Protein AF-A0AAP8N610-F1 (afdb_monomer_lite)

Foldseek 3Di:
DWDAAPVRDTDDDPDDLVGDDQELEDEFEDHPCVVVLLVPPVNLVSLLVNVVPHVYYYYAACSVVSCVSSVVCVVHDDDHHPVD

pLDDT: mean 98.19, std 1.68, range [84.44, 98.94]

Secondary structure (DSSP, 8-state):
--EE-TTS-EE-----TTTPPPPSEEEE--STTHHHHTT-HHHHHHHHHHHTT-SEEEE-TTHHHHHHHTTTTTT------TT-

Radius of gyration: 12.89 Å; chains: 1; bounding box: 32×20×35 Å

Structure (mmCIF, N/CA/C/O backbone):
data_AF-A0AAP8N610-F1
#
_entry.id   AF-A0AAP8N610-F1
#
loop_
_atom_site.group_PDB
_atom_site.id
_atom_site.type_symbol
_atom_site.label_atom_id
_atom_site.label_alt_id
_atom_site.label_comp_id
_atom_site.label_asym_id
_atom_site.label_entity_id
_atom_site.label_seq_id
_atom_site.pdbx_PDB_ins_code
_atom_site.Cartn_x
_atom_site.Cartn_y
_atom_site.Cartn_z
_atom_site.occupancy
_atom_site.B_iso_or_equiv
_atom_site.auth_seq_id
_atom_site.auth_comp_id
_atom_site.auth_asym_id
_atom_site.auth_atom_id
_atom_site.pdbx_PDB_model_num
ATOM 1 N N . VAL A 1 1 ? -3.978 -3.010 -16.974 1.00 84.44 1 VAL A N 1
ATOM 2 C CA . VAL A 1 1 ? -2.672 -3.097 -17.680 1.00 84.44 1 VAL A CA 1
ATOM 3 C C . VAL A 1 1 ? -1.720 -3.997 -16.898 1.00 84.44 1 VAL A C 1
ATOM 5 O O . VAL A 1 1 ? -1.886 -4.066 -15.684 1.00 84.44 1 VAL A O 1
ATOM 8 N N . PRO A 1 2 ? -0.794 -4.731 -17.546 1.00 95.81 2 PRO A N 1
ATOM 9 C CA . PRO A 1 2 ? 0.258 -5.471 -16.841 1.00 95.81 2 PRO A CA 1
ATOM 10 C C . PRO A 1 2 ? 1.127 -4.533 -15.991 1.00 95.81 2 PRO A C 1
ATOM 12 O O . PRO A 1 2 ? 1.283 -3.365 -16.342 1.00 95.81 2 PRO A O 1
ATOM 15 N N . VAL A 1 3 ? 1.689 -5.043 -14.895 1.00 97.44 3 VAL A N 1
ATOM 16 C CA . VAL A 1 3 ? 2.550 -4.289 -13.971 1.00 97.44 3 VAL A CA 1
ATOM 17 C C . VAL A 1 3 ? 3.925 -4.940 -13.933 1.00 97.44 3 VAL A C 1
ATOM 19 O O . VAL A 1 3 ? 4.042 -6.132 -13.659 1.00 97.44 3 VAL A O 1
ATOM 22 N N . THR A 1 4 ? 4.970 -4.163 -14.198 1.00 97.81 4 THR A N 1
ATOM 23 C CA . THR A 1 4 ? 6.353 -4.655 -14.227 1.00 97.81 4 THR A CA 1
ATOM 24 C C . THR A 1 4 ? 7.030 -4.412 -12.879 1.00 97.81 4 THR A C 1
ATOM 26 O O . THR A 1 4 ? 7.081 -3.282 -12.400 1.00 97.81 4 THR A O 1
ATOM 29 N N . ALA A 1 5 ? 7.555 -5.470 -12.262 1.00 98.06 5 ALA A N 1
ATOM 30 C CA . ALA A 1 5 ? 8.348 -5.392 -11.039 1.00 98.06 5 ALA A CA 1
ATOM 31 C C . ALA A 1 5 ? 9.751 -4.817 -11.310 1.00 98.06 5 ALA A C 1
ATOM 33 O O . ALA A 1 5 ? 10.219 -4.791 -12.447 1.00 98.06 5 ALA A O 1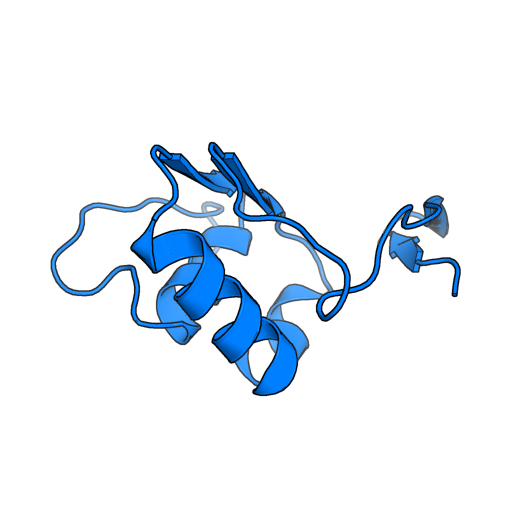
ATOM 34 N N . SER A 1 6 ? 10.475 -4.424 -10.256 1.00 96.25 6 SER A N 1
ATOM 35 C CA . SER A 1 6 ? 11.829 -3.849 -10.372 1.00 96.25 6 SER A CA 1
ATOM 36 C C . SER A 1 6 ? 12.855 -4.775 -11.035 1.00 96.25 6 SER A C 1
ATOM 38 O O . SER A 1 6 ? 13.866 -4.303 -11.542 1.00 96.25 6 SER A O 1
ATOM 40 N N . THR A 1 7 ? 12.604 -6.084 -11.045 1.00 97.38 7 THR A N 1
ATOM 41 C CA . THR A 1 7 ? 13.445 -7.094 -11.702 1.00 97.38 7 THR A CA 1
ATOM 42 C C . THR A 1 7 ? 13.092 -7.320 -13.176 1.00 97.38 7 THR A C 1
ATOM 44 O O . THR A 1 7 ? 13.699 -8.170 -13.820 1.00 97.38 7 THR A O 1
ATOM 47 N N . GLY A 1 8 ? 12.092 -6.614 -13.713 1.00 97.38 8 GLY A N 1
ATOM 48 C CA . GLY A 1 8 ? 11.570 -6.821 -15.067 1.00 97.38 8 GLY A CA 1
ATOM 49 C C . GLY A 1 8 ? 10.503 -7.917 -15.178 1.00 97.38 8 GLY A C 1
ATOM 50 O O . GLY A 1 8 ? 9.914 -8.078 -16.244 1.00 97.38 8 GLY A O 1
ATOM 51 N N . LEU A 1 9 ? 10.206 -8.649 -14.095 1.00 98.38 9 LEU A N 1
ATOM 52 C CA . LEU A 1 9 ? 9.111 -9.623 -14.075 1.00 98.38 9 LEU A CA 1
ATOM 53 C C . LEU A 1 9 ? 7.762 -8.917 -14.263 1.00 98.38 9 LEU A C 1
ATOM 55 O O . LEU A 1 9 ? 7.445 -7.975 -13.540 1.00 98.38 9 LEU A O 1
ATOM 59 N N . VAL A 1 10 ? 6.945 -9.405 -15.196 1.00 98.44 10 VAL A N 1
ATOM 60 C CA . VAL A 1 10 ? 5.623 -8.839 -15.483 1.00 98.44 10 VAL A CA 1
ATOM 61 C C . VAL A 1 10 ? 4.545 -9.616 -14.735 1.00 98.44 10 VAL A C 1
ATOM 63 O O . VAL A 1 10 ? 4.400 -10.826 -14.899 1.00 98.44 10 VAL A O 1
ATOM 66 N N . LEU A 1 11 ? 3.765 -8.900 -13.933 1.00 98.25 11 LEU A N 1
ATOM 67 C CA . LEU A 1 11 ? 2.613 -9.404 -13.198 1.00 98.25 11 LEU A CA 1
ATOM 68 C C . LEU A 1 11 ? 1.319 -8.924 -13.860 1.00 98.25 11 LEU A C 1
ATOM 70 O O . LEU A 1 11 ? 1.249 -7.839 -14.443 1.00 98.25 11 LEU A O 1
ATOM 74 N N . LYS A 1 12 ? 0.265 -9.734 -13.753 1.00 98.25 12 LYS A N 1
ATOM 75 C CA . LYS A 1 12 ? -1.067 -9.400 -14.259 1.00 98.25 12 LYS A CA 1
ATOM 76 C C . LYS A 1 12 ? -2.006 -9.124 -13.080 1.00 98.25 12 LYS A C 1
ATOM 78 O O . LYS A 1 12 ? -2.365 -10.074 -12.387 1.00 98.25 12 LYS A O 1
ATOM 83 N N . PRO A 1 13 ? -2.435 -7.867 -12.863 1.00 98.06 13 PRO A N 1
ATOM 84 C CA . PRO A 1 13 ? -3.518 -7.574 -11.932 1.00 98.06 13 PRO A CA 1
ATOM 85 C C . PRO A 1 13 ? -4.802 -8.285 -12.361 1.00 98.06 13 PRO A C 1
ATOM 87 O O . PRO A 1 13 ? -5.102 -8.380 -13.554 1.00 98.06 13 PRO A O 1
ATOM 90 N N . THR A 1 14 ? -5.559 -8.779 -11.389 1.00 98.31 14 THR A N 1
ATOM 91 C CA . THR A 1 14 ? -6.830 -9.479 -11.623 1.00 98.31 14 THR A CA 1
ATOM 92 C C . THR A 1 14 ? -8.045 -8.575 -11.459 1.00 98.31 14 THR A C 1
ATOM 94 O O . THR A 1 14 ? -9.111 -8.922 -11.954 1.00 98.31 14 THR A O 1
ATOM 97 N N . ILE A 1 15 ? -7.896 -7.445 -10.765 1.00 98.06 15 ILE A N 1
ATOM 98 C CA . ILE A 1 15 ? -8.993 -6.558 -10.376 1.00 98.06 15 ILE A CA 1
ATOM 99 C C . ILE A 1 15 ? -8.514 -5.105 -10.303 1.00 98.06 15 ILE A C 1
ATOM 101 O O . ILE A 1 15 ? -7.318 -4.855 -10.123 1.00 98.06 15 ILE A O 1
ATOM 105 N N . THR A 1 16 ? -9.436 -4.163 -10.483 1.00 98.31 16 THR A N 1
ATOM 106 C CA . THR A 1 16 ? -9.201 -2.724 -10.295 1.00 98.31 16 THR A CA 1
ATOM 107 C C . THR A 1 16 ? -9.492 -2.325 -8.845 1.00 98.31 16 THR A C 1
ATOM 109 O O . THR A 1 16 ? -9.972 -3.144 -8.063 1.00 98.31 16 THR A O 1
ATOM 112 N N . PHE A 1 17 ? -9.214 -1.076 -8.467 1.00 98.12 17 PHE A N 1
ATOM 113 C CA . PHE A 1 17 ? -9.632 -0.561 -7.161 1.00 98.12 17 PHE A CA 1
ATOM 114 C C . PHE A 1 17 ? -11.156 -0.451 -7.038 1.00 98.12 17 PHE A C 1
ATOM 116 O O . PHE A 1 17 ? -11.690 -0.827 -5.998 1.00 98.12 17 PHE A O 1
ATOM 123 N N . ASP A 1 18 ? -11.836 -0.004 -8.097 1.00 98.06 18 ASP A N 1
ATOM 124 C CA . ASP A 1 18 ? -13.288 0.218 -8.103 1.00 98.06 18 ASP A CA 1
ATOM 125 C C . ASP A 1 18 ? -14.077 -1.094 -7.998 1.00 98.06 18 ASP A C 1
ATOM 127 O O . ASP A 1 18 ? -15.127 -1.143 -7.360 1.00 98.06 18 ASP A O 1
ATOM 1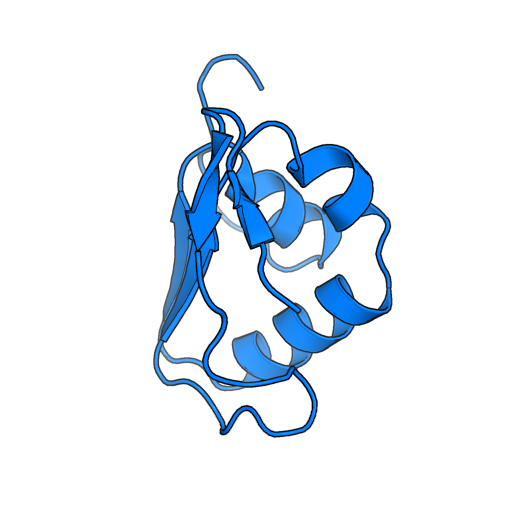31 N N . ASP A 1 19 ? -13.543 -2.173 -8.576 1.00 98.31 19 ASP A N 1
ATOM 132 C CA . ASP A 1 19 ? -14.185 -3.491 -8.571 1.00 98.31 19 ASP A CA 1
ATOM 133 C C . ASP A 1 19 ? -13.775 -4.357 -7.369 1.00 98.31 19 ASP A C 1
ATOM 135 O O . ASP A 1 19 ? -14.330 -5.439 -7.163 1.00 98.31 19 ASP A O 1
ATOM 139 N N . CYS A 1 20 ? -12.773 -3.939 -6.587 1.00 98.50 20 CYS A N 1
ATOM 140 C CA . CYS A 1 20 ? -12.241 -4.756 -5.502 1.00 98.50 20 CYS A CA 1
ATOM 141 C C . CYS A 1 20 ? -13.263 -4.880 -4.360 1.00 98.50 20 CYS A C 1
ATOM 143 O O . CYS A 1 20 ? -13.654 -3.863 -3.781 1.00 98.50 20 CYS A O 1
ATOM 145 N N . PRO A 1 21 ? -13.675 -6.104 -3.978 1.00 98.31 21 PRO A N 1
ATOM 146 C CA . PRO A 1 21 ? -14.598 -6.280 -2.867 1.00 98.31 21 PRO A CA 1
ATOM 147 C C . PRO A 1 21 ? -13.933 -5.887 -1.536 1.00 98.31 21 PRO A C 1
ATOM 149 O O . PRO A 1 21 ? -12.707 -5.745 -1.468 1.00 98.31 21 PRO A O 1
ATOM 152 N N . PRO A 1 22 ? -14.712 -5.748 -0.449 1.00 98.50 22 PRO A N 1
ATOM 153 C CA . PRO A 1 22 ? -14.149 -5.614 0.888 1.00 98.50 22 PRO A CA 1
ATOM 154 C C . PRO A 1 22 ? -13.183 -6.762 1.195 1.00 98.50 22 PRO A C 1
ATOM 156 O O . PRO A 1 22 ? -13.507 -7.933 0.989 1.00 98.50 22 PRO A O 1
ATOM 159 N N . LEU A 1 23 ? -11.994 -6.420 1.681 1.00 98.75 23 LEU A N 1
ATOM 160 C CA . LEU A 1 23 ? -10.942 -7.388 1.971 1.00 98.75 23 LEU A CA 1
ATOM 161 C C . LEU A 1 23 ? -10.934 -7.774 3.449 1.00 98.75 23 LEU A C 1
ATOM 163 O O . LEU A 1 23 ? -10.957 -6.910 4.320 1.00 98.75 23 LEU A O 1
ATOM 167 N N . ASP A 1 24 ? -10.767 -9.064 3.741 1.00 98.88 24 ASP A N 1
ATOM 168 C CA . ASP A 1 24 ? -10.397 -9.516 5.090 1.00 98.88 24 ASP A CA 1
ATOM 169 C C . ASP A 1 24 ? -8.931 -9.183 5.416 1.00 98.88 24 ASP A C 1
ATOM 171 O O . ASP A 1 24 ? -8.581 -8.903 6.566 1.00 98.88 24 ASP A O 1
ATOM 175 N N . VAL A 1 25 ? -8.062 -9.217 4.398 1.00 98.88 25 VAL A N 1
ATOM 176 C CA . VAL A 1 25 ? -6.621 -8.963 4.501 1.00 98.88 25 VAL A CA 1
ATOM 177 C C . VAL A 1 25 ? -6.161 -8.090 3.341 1.00 98.88 25 VAL A C 1
ATOM 179 O O . VAL A 1 25 ? -6.377 -8.434 2.181 1.00 98.88 25 VAL A O 1
ATOM 182 N N . ILE A 1 26 ? -5.446 -7.011 3.654 1.00 98.88 26 ILE A N 1
ATOM 183 C CA . ILE A 1 26 ? -4.708 -6.207 2.674 1.00 98.88 26 ILE A CA 1
ATOM 184 C C . ILE A 1 26 ? -3.204 -6.268 2.972 1.00 98.88 26 ILE A C 1
ATOM 186 O O . ILE A 1 26 ? -2.783 -6.200 4.132 1.00 98.88 26 ILE A O 1
ATOM 190 N N . CYS A 1 27 ? -2.387 -6.415 1.926 1.00 98.88 27 CYS A N 1
ATOM 191 C CA . CYS A 1 27 ? -0.929 -6.467 2.023 1.00 98.88 27 CYS A CA 1
ATOM 192 C C . CYS A 1 27 ? -0.287 -5.495 1.035 1.00 98.88 27 CYS A C 1
ATOM 194 O O . CYS A 1 27 ? -0.493 -5.614 -0.173 1.00 98.88 27 CYS A O 1
ATOM 196 N N . ILE A 1 28 ? 0.500 -4.550 1.554 1.00 98.81 28 ILE A N 1
ATOM 197 C CA . ILE A 1 28 ? 1.224 -3.568 0.742 1.00 98.81 28 ILE A CA 1
ATOM 198 C C . ILE A 1 28 ? 2.700 -3.982 0.624 1.00 98.81 28 ILE A C 1
ATOM 200 O O . ILE A 1 28 ? 3.419 -3.965 1.633 1.00 98.81 28 ILE A O 1
ATOM 204 N N . PRO A 1 29 ? 3.178 -4.377 -0.570 1.00 98.75 29 PRO A N 1
ATOM 205 C CA . PRO A 1 29 ? 4.584 -4.700 -0.777 1.00 98.75 29 PRO A CA 1
ATOM 206 C C . PRO A 1 29 ? 5.451 -3.434 -0.832 1.00 98.75 29 PRO A C 1
ATOM 208 O O . PRO A 1 29 ? 4.967 -2.328 -1.064 1.00 98.75 29 PRO A O 1
ATOM 211 N N . GLY A 1 30 ? 6.756 -3.614 -0.630 1.00 98.38 30 GLY A N 1
ATOM 212 C CA . GLY A 1 30 ? 7.759 -2.576 -0.856 1.00 98.38 30 GLY A CA 1
ATOM 213 C C . GLY A 1 30 ? 8.338 -2.596 -2.274 1.00 98.38 30 GLY A C 1
ATOM 214 O O . GLY A 1 30 ? 7.863 -3.310 -3.154 1.00 98.38 30 GLY A O 1
ATOM 215 N N . GLY A 1 31 ? 9.421 -1.845 -2.472 1.00 97.81 31 GLY A N 1
ATOM 216 C CA . GLY A 1 31 ? 10.190 -1.804 -3.721 1.00 97.81 31 GLY A CA 1
ATOM 217 C C . GLY A 1 31 ? 10.376 -0.392 -4.279 1.00 97.81 31 GLY A C 1
ATOM 218 O O . GLY A 1 31 ? 9.969 0.593 -3.666 1.00 97.81 31 GLY A O 1
ATOM 219 N N . GLY A 1 32 ? 10.989 -0.297 -5.465 1.00 94.75 32 GLY A N 1
ATOM 220 C CA . GLY A 1 32 ? 11.337 0.985 -6.099 1.00 94.75 32 GLY A CA 1
ATOM 221 C C . GLY A 1 32 ? 10.141 1.871 -6.470 1.00 94.75 32 GLY A C 1
ATOM 222 O O . GLY A 1 32 ? 10.316 3.066 -6.671 1.00 94.75 32 GLY A O 1
ATOM 223 N N . GLY A 1 33 ? 8.928 1.310 -6.518 1.00 96.88 33 GLY A N 1
ATOM 224 C CA . GLY A 1 33 ? 7.694 2.050 -6.796 1.00 96.88 33 GLY A CA 1
ATOM 225 C C . GLY A 1 33 ? 7.047 2.716 -5.576 1.00 96.88 33 GLY A C 1
ATOM 226 O O . GLY A 1 33 ? 6.043 3.396 -5.741 1.00 96.88 33 GLY A O 1
ATOM 227 N N . VAL A 1 34 ? 7.583 2.537 -4.360 1.00 98.25 34 VAL A N 1
ATOM 228 C CA . VAL A 1 34 ? 6.947 3.063 -3.136 1.00 98.25 34 VAL A CA 1
ATOM 229 C C . VAL A 1 34 ? 6.888 4.590 -3.108 1.00 98.25 34 VAL A C 1
ATOM 231 O O . VAL A 1 34 ? 5.875 5.123 -2.676 1.00 98.25 34 VAL A O 1
ATOM 234 N N . GLY A 1 35 ? 7.924 5.287 -3.592 1.00 98.19 35 GLY A N 1
ATOM 235 C CA . GLY A 1 35 ? 7.976 6.756 -3.576 1.00 98.19 35 GLY A CA 1
ATOM 236 C C . GLY A 1 35 ? 6.752 7.399 -4.242 1.00 98.19 35 GLY A C 1
ATOM 237 O O . GLY A 1 35 ? 5.992 8.070 -3.553 1.00 98.19 35 GLY A O 1
ATOM 238 N N . PRO A 1 36 ? 6.488 7.122 -5.533 1.00 98.25 36 PRO A N 1
ATOM 239 C CA . PRO A 1 36 ? 5.285 7.615 -6.205 1.00 98.25 36 PRO A CA 1
ATOM 240 C C . PRO A 1 36 ? 3.969 7.192 -5.531 1.00 98.25 36 PRO A C 1
ATOM 242 O O . PRO A 1 36 ? 3.037 7.984 -5.460 1.00 98.25 36 PRO A O 1
ATOM 245 N N . LEU A 1 37 ? 3.883 5.973 -4.981 1.00 98.44 37 LEU A N 1
ATOM 246 C CA . LEU A 1 37 ? 2.664 5.503 -4.302 1.00 98.44 37 LEU A CA 1
ATOM 247 C C . LEU A 1 37 ? 2.374 6.229 -2.981 1.00 98.44 37 LEU A C 1
ATOM 249 O O . LEU A 1 37 ? 1.230 6.237 -2.534 1.00 98.44 37 LEU A O 1
ATOM 253 N N . MET A 1 38 ? 3.382 6.828 -2.342 1.00 98.69 38 MET A N 1
ATOM 254 C CA . MET A 1 38 ? 3.182 7.659 -1.149 1.00 98.69 38 MET A CA 1
ATOM 255 C C . MET A 1 38 ? 2.523 9.009 -1.465 1.00 98.69 38 MET A C 1
ATOM 257 O O . MET A 1 38 ? 2.076 9.679 -0.537 1.00 98.69 38 MET A O 1
ATOM 261 N N . GLU A 1 39 ? 2.453 9.397 -2.740 1.00 98.50 39 GLU A N 1
ATOM 262 C CA . GLU A 1 39 ? 1.853 10.652 -3.217 1.00 98.50 39 GLU A CA 1
ATOM 263 C C . GLU A 1 39 ? 0.614 10.415 -4.102 1.00 98.50 39 GLU A C 1
ATOM 265 O O . GLU A 1 39 ? -0.105 11.354 -4.432 1.00 98.50 39 GLU A O 1
ATOM 270 N N . ASP A 1 40 ? 0.326 9.162 -4.463 1.00 98.75 40 ASP A N 1
ATOM 271 C CA . ASP A 1 40 ? -0.838 8.785 -5.264 1.00 98.75 40 ASP A CA 1
ATOM 272 C C . ASP A 1 40 ? -2.120 8.774 -4.416 1.00 98.75 40 ASP A C 1
ATOM 274 O O . ASP A 1 40 ? -2.433 7.808 -3.712 1.00 98.75 40 ASP A O 1
ATOM 278 N N . GLU A 1 41 ? -2.893 9.856 -4.513 1.00 98.56 41 GLU A N 1
ATOM 279 C CA . GLU A 1 41 ? -4.148 10.031 -3.779 1.00 98.56 41 GLU A CA 1
ATOM 280 C C . GLU A 1 41 ? -5.152 8.891 -4.003 1.00 98.56 41 GLU A C 1
ATOM 282 O O . GLU A 1 41 ? -5.824 8.486 -3.049 1.00 98.56 41 GLU A O 1
ATOM 287 N N . GLN A 1 42 ? -5.236 8.337 -5.219 1.00 98.50 42 GLN A N 1
ATOM 288 C CA . GLN A 1 42 ? -6.171 7.255 -5.532 1.00 98.50 42 GLN A CA 1
ATOM 289 C C . GLN A 1 42 ? -5.768 5.975 -4.795 1.00 98.50 42 GLN A C 1
ATOM 291 O O . GLN A 1 42 ? -6.603 5.339 -4.143 1.00 98.50 42 GLN A O 1
ATOM 296 N N . THR A 1 43 ? -4.479 5.628 -4.836 1.00 98.56 43 THR A N 1
ATOM 297 C CA . THR A 1 43 ? -3.952 4.467 -4.108 1.00 98.56 43 THR A CA 1
ATOM 298 C C . THR A 1 43 ? -4.121 4.635 -2.596 1.00 98.56 43 THR A C 1
ATOM 300 O O . THR A 1 43 ? -4.606 3.724 -1.917 1.00 98.56 43 THR A O 1
ATOM 303 N N . LEU A 1 44 ? -3.772 5.801 -2.042 1.00 98.88 44 LEU A N 1
ATOM 304 C CA . LEU A 1 44 ? -3.893 6.049 -0.602 1.00 98.88 44 LEU A CA 1
ATOM 305 C C . LEU A 1 44 ? -5.352 6.023 -0.129 1.00 98.88 44 LEU A C 1
ATOM 307 O O . LEU A 1 44 ? -5.632 5.520 0.965 1.00 98.88 44 LEU A O 1
ATOM 311 N N . ALA A 1 45 ? -6.284 6.543 -0.933 1.00 98.81 45 ALA A N 1
ATOM 312 C CA . ALA A 1 45 ? -7.713 6.482 -0.645 1.00 98.81 45 ALA A CA 1
ATOM 313 C C . ALA A 1 45 ? -8.223 5.035 -0.645 1.00 98.81 45 ALA A C 1
ATOM 315 O O . ALA A 1 45 ? -8.884 4.630 0.312 1.00 98.81 45 ALA A O 1
ATOM 316 N N . PHE A 1 46 ? -7.856 4.232 -1.650 1.00 98.88 46 PHE A N 1
ATOM 317 C CA . PHE A 1 46 ? -8.212 2.811 -1.705 1.00 98.88 46 PHE A CA 1
ATOM 318 C C . PHE A 1 46 ? -7.721 2.046 -0.467 1.00 98.88 46 PHE A C 1
ATOM 320 O O . PHE A 1 46 ? -8.493 1.329 0.174 1.00 98.88 46 PHE A O 1
ATOM 327 N N . ILE A 1 47 ? -6.456 2.251 -0.082 1.00 98.88 47 ILE A N 1
ATOM 328 C CA . ILE A 1 47 ? -5.858 1.602 1.092 1.00 98.88 47 ILE A CA 1
ATOM 329 C C . ILE A 1 47 ? -6.608 1.989 2.372 1.00 98.88 47 ILE A C 1
ATOM 331 O O . ILE A 1 47 ? -6.919 1.111 3.175 1.00 98.88 47 ILE A O 1
ATOM 335 N N . LYS A 1 48 ? -6.933 3.277 2.564 1.00 98.62 48 LYS A N 1
ATOM 336 C CA . LYS A 1 48 ? -7.722 3.740 3.721 1.00 98.62 48 LYS A CA 1
ATOM 337 C C . LYS A 1 48 ? -9.106 3.096 3.764 1.00 98.62 48 LYS A C 1
ATOM 339 O O . LYS A 1 48 ? -9.524 2.661 4.834 1.00 98.62 48 LYS A O 1
ATOM 344 N N . THR A 1 49 ? -9.791 3.021 2.623 1.00 98.56 49 THR A N 1
ATOM 345 C CA . THR A 1 49 ? -11.127 2.417 2.516 1.00 98.56 49 THR A CA 1
ATOM 346 C C . THR A 1 49 ? -11.099 0.944 2.906 1.00 98.56 49 THR A C 1
ATOM 348 O O . THR A 1 49 ? -11.862 0.529 3.773 1.00 98.56 49 THR A O 1
ATOM 351 N N . GLN A 1 50 ? -10.175 0.162 2.343 1.00 98.81 50 GLN A N 1
ATOM 352 C CA . GLN A 1 50 ? -10.053 -1.262 2.668 1.00 98.81 50 GLN A CA 1
ATOM 353 C C . GLN A 1 50 ? -9.620 -1.486 4.124 1.00 98.81 50 GLN A C 1
ATOM 355 O O . GLN A 1 50 ? -10.156 -2.348 4.821 1.00 98.81 50 GLN A O 1
ATOM 360 N N . ALA A 1 51 ? -8.692 -0.669 4.629 1.00 98.62 51 ALA A N 1
ATOM 361 C CA . ALA A 1 51 ? -8.210 -0.753 6.006 1.00 98.62 51 ALA A CA 1
ATOM 362 C C . ALA A 1 51 ? -9.282 -0.440 7.064 1.00 98.62 51 ALA A C 1
ATOM 364 O O . ALA A 1 51 ? -9.105 -0.821 8.220 1.00 98.62 51 ALA A O 1
ATOM 365 N N . ALA A 1 52 ? -10.376 0.238 6.699 1.00 98.31 52 ALA A N 1
ATOM 366 C CA . ALA A 1 52 ? -11.456 0.560 7.630 1.00 98.31 52 ALA A CA 1
ATOM 367 C C . ALA A 1 52 ? -12.221 -0.686 8.107 1.00 98.31 52 ALA A C 1
ATOM 369 O O . ALA A 1 52 ? -12.736 -0.693 9.225 1.00 98.31 52 ALA A O 1
ATOM 370 N N . THR A 1 53 ? -12.289 -1.732 7.277 1.00 97.81 53 THR A N 1
ATOM 371 C CA . THR A 1 53 ? -13.039 -2.965 7.573 1.00 97.81 53 THR A CA 1
ATOM 372 C C . THR A 1 53 ? -12.181 -4.225 7.565 1.00 97.81 53 THR A C 1
ATOM 374 O O . THR A 1 53 ? -12.626 -5.251 8.076 1.00 97.81 53 THR A O 1
ATOM 377 N N . ALA A 1 54 ? -10.965 -4.175 7.013 1.00 98.69 54 ALA A N 1
ATOM 378 C CA . ALA A 1 54 ? -10.084 -5.334 6.971 1.00 98.69 54 ALA A CA 1
ATOM 379 C C . ALA A 1 54 ? -9.709 -5.824 8.373 1.00 98.69 54 ALA A C 1
ATOM 381 O O . ALA A 1 54 ? -9.328 -5.053 9.257 1.00 98.69 54 ALA A O 1
ATOM 382 N N . ARG A 1 55 ? -9.742 -7.145 8.557 1.00 98.81 55 ARG A N 1
ATOM 383 C CA . ARG A 1 55 ? -9.307 -7.794 9.798 1.00 98.81 55 ARG A CA 1
ATOM 384 C C . ARG A 1 55 ? -7.797 -7.668 9.996 1.00 98.81 55 ARG A C 1
ATOM 386 O O . ARG A 1 55 ? -7.337 -7.562 11.132 1.00 98.81 55 ARG A O 1
ATOM 393 N N . TYR A 1 56 ? -7.034 -7.670 8.901 1.00 98.88 56 TYR A N 1
ATOM 394 C CA . TYR A 1 56 ? -5.583 -7.501 8.923 1.00 98.88 56 TYR A CA 1
ATOM 395 C C . TYR A 1 56 ? -5.115 -6.493 7.871 1.00 98.88 56 TYR A C 1
ATOM 397 O O . TYR A 1 56 ? -5.286 -6.691 6.668 1.00 98.88 56 TYR A O 1
ATOM 405 N N . VAL A 1 57 ? -4.447 -5.438 8.339 1.00 98.88 57 VAL A N 1
ATOM 406 C CA . VAL A 1 57 ? -3.733 -4.467 7.502 1.00 98.88 57 VAL A CA 1
ATOM 407 C C . VAL A 1 57 ? -2.245 -4.741 7.646 1.00 98.88 57 VAL A C 1
ATOM 409 O O . VAL A 1 57 ? -1.686 -4.607 8.735 1.00 98.88 57 VAL A O 1
ATOM 412 N N . THR A 1 58 ? -1.615 -5.179 6.561 1.00 98.94 58 THR A N 1
ATOM 413 C CA . THR A 1 58 ? -0.240 -5.685 6.583 1.00 98.94 58 THR A CA 1
ATOM 414 C C . THR A 1 58 ? 0.626 -5.008 5.528 1.00 98.94 58 THR A C 1
ATOM 416 O O . THR A 1 58 ? 0.141 -4.469 4.531 1.00 98.94 58 THR A O 1
ATOM 419 N N . SER A 1 59 ? 1.935 -5.038 5.746 1.00 98.88 59 SER A N 1
ATOM 420 C CA . SER A 1 59 ? 2.920 -4.556 4.784 1.00 98.88 59 SER A CA 1
ATOM 421 C C . SER A 1 59 ? 4.219 -5.333 4.905 1.00 98.88 59 SER A C 1
ATOM 423 O O . SER A 1 59 ? 4.542 -5.846 5.977 1.00 98.88 59 SER A O 1
ATOM 425 N N . VAL A 1 60 ? 4.997 -5.348 3.827 1.00 98.88 60 VAL A N 1
ATOM 426 C CA . VAL A 1 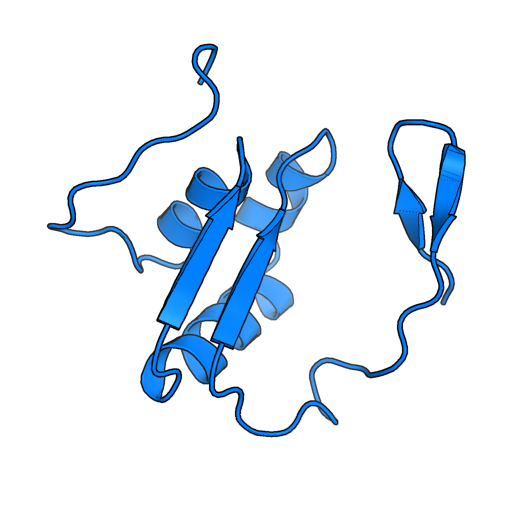60 ? 6.337 -5.944 3.794 1.00 98.88 60 VAL A CA 1
ATOM 427 C C . VAL A 1 60 ? 7.338 -4.909 3.290 1.00 98.88 60 VAL A C 1
ATOM 429 O O . VAL A 1 60 ? 7.045 -4.170 2.348 1.00 98.88 60 VAL A O 1
ATOM 432 N N . CYS A 1 61 ? 8.548 -4.894 3.862 1.00 98.56 61 CYS A N 1
ATOM 433 C CA . CYS A 1 61 ? 9.636 -4.011 3.425 1.00 98.56 61 CYS A CA 1
ATOM 434 C C . CYS A 1 61 ? 9.195 -2.531 3.498 1.00 98.56 61 CYS A C 1
ATOM 436 O O . CYS A 1 61 ? 8.562 -2.128 4.472 1.00 98.56 61 CYS A O 1
ATOM 438 N N . THR A 1 62 ? 9.490 -1.730 2.474 1.00 98.81 62 THR A N 1
ATOM 439 C CA . THR A 1 62 ? 9.110 -0.312 2.393 1.00 98.81 62 THR A CA 1
ATOM 440 C C . THR A 1 62 ? 7.615 -0.063 2.176 1.00 98.81 62 THR A C 1
ATOM 442 O O . THR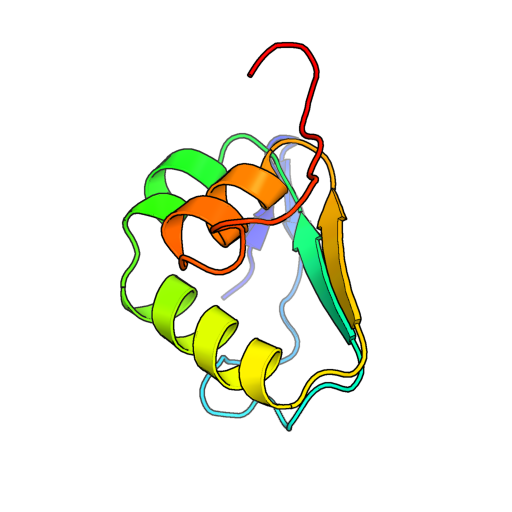 A 1 62 ? 7.188 1.087 2.221 1.00 98.81 62 THR A O 1
ATOM 445 N N . GLY A 1 63 ? 6.783 -1.101 2.023 1.00 98.81 63 GLY A N 1
ATOM 446 C CA . GLY A 1 63 ? 5.325 -0.942 1.934 1.00 98.81 63 GLY A CA 1
ATOM 447 C C . GLY A 1 63 ? 4.708 -0.313 3.191 1.00 98.81 63 GLY A C 1
ATOM 448 O O . GLY A 1 63 ? 3.669 0.342 3.116 1.00 98.81 63 GLY A O 1
ATOM 449 N N . ALA A 1 64 ? 5.385 -0.426 4.341 1.00 98.88 64 ALA A N 1
ATOM 450 C CA . ALA A 1 64 ? 4.986 0.256 5.570 1.00 98.88 64 ALA A CA 1
ATOM 451 C C . ALA A 1 64 ? 4.992 1.789 5.418 1.00 98.88 64 ALA A C 1
ATOM 453 O O . ALA A 1 64 ? 4.185 2.471 6.047 1.00 98.88 64 ALA A O 1
ATOM 454 N N . LEU A 1 65 ? 5.844 2.345 4.548 1.00 98.81 65 LEU A N 1
ATOM 455 C CA . LEU A 1 65 ? 5.888 3.786 4.283 1.00 98.81 65 LEU A CA 1
ATOM 456 C C . LEU A 1 65 ? 4.610 4.267 3.582 1.00 98.81 65 LEU A C 1
ATOM 458 O O . LEU A 1 65 ? 4.097 5.331 3.918 1.00 98.81 65 LEU A O 1
ATOM 462 N N . VAL A 1 66 ? 4.036 3.448 2.692 1.00 98.88 66 VAL A N 1
ATOM 463 C CA . VAL A 1 66 ? 2.738 3.727 2.053 1.00 98.88 66 VAL A CA 1
ATOM 464 C C . VAL A 1 66 ? 1.608 3.688 3.084 1.00 98.88 66 VAL A C 1
ATOM 466 O O . VAL A 1 66 ? 0.764 4.579 3.102 1.00 98.88 66 VAL A O 1
ATOM 469 N N . LEU A 1 67 ? 1.615 2.719 4.011 1.00 98.88 67 LEU A N 1
ATOM 470 C CA . LEU A 1 67 ? 0.662 2.715 5.134 1.00 98.88 67 LEU A CA 1
ATOM 471 C C . LEU A 1 67 ? 0.819 3.962 6.024 1.00 98.88 67 LEU A C 1
ATOM 473 O O . LEU A 1 67 ? -0.172 4.507 6.519 1.00 98.88 67 LEU A O 1
ATOM 477 N N . GLY A 1 68 ? 2.055 4.428 6.217 1.00 98.81 68 GLY A N 1
ATOM 478 C CA . GLY A 1 68 ? 2.370 5.677 6.907 1.00 98.81 68 GLY A CA 1
ATOM 479 C C . GLY A 1 68 ? 1.794 6.904 6.197 1.00 98.81 68 GLY A C 1
ATOM 480 O O . GLY A 1 68 ? 1.107 7.700 6.837 1.00 98.81 68 GLY A O 1
ATOM 481 N N . ALA A 1 69 ? 1.997 7.015 4.880 1.00 98.75 69 ALA A N 1
ATOM 482 C CA . ALA A 1 69 ? 1.431 8.071 4.035 1.00 98.75 69 ALA A CA 1
ATOM 483 C C . ALA A 1 69 ? -0.109 8.041 4.023 1.00 98.75 69 ALA A C 1
ATOM 485 O O . ALA A 1 69 ? -0.768 9.077 4.123 1.00 98.75 69 ALA A O 1
ATOM 486 N N . ALA A 1 70 ? -0.702 6.844 4.052 1.00 98.69 70 ALA A N 1
ATOM 487 C CA . ALA A 1 70 ? -2.138 6.647 4.247 1.00 98.69 70 ALA A CA 1
ATOM 488 C C . ALA A 1 70 ? -2.613 7.002 5.675 1.00 98.69 70 ALA A C 1
ATOM 490 O O . ALA A 1 70 ? -3.803 6.930 5.973 1.00 98.69 70 ALA A O 1
ATOM 491 N N . GLY A 1 71 ? -1.722 7.401 6.585 1.00 98.50 71 GLY A N 1
ATOM 492 C CA . GLY A 1 71 ? -2.056 7.806 7.952 1.00 98.50 71 GLY A CA 1
ATOM 493 C C . GLY A 1 71 ? -2.418 6.652 8.890 1.00 98.50 71 GLY A C 1
ATOM 494 O O . GLY A 1 71 ? -2.816 6.908 10.027 1.00 98.50 71 GLY A O 1
ATOM 495 N N . LEU A 1 72 ? -2.256 5.401 8.455 1.00 98.75 72 LEU A N 1
ATOM 496 C CA . LEU A 1 72 ? -2.686 4.206 9.190 1.00 98.75 72 LEU A CA 1
ATOM 497 C C . LEU A 1 72 ? -1.723 3.806 10.317 1.00 98.75 72 LEU A C 1
ATOM 499 O O . LEU A 1 72 ? -2.075 3.000 11.176 1.00 98.75 72 LEU A O 1
ATOM 503 N N . LEU A 1 73 ? -0.519 4.385 10.346 1.00 98.75 73 LEU A N 1
ATOM 504 C CA . LEU A 1 73 ? 0.510 4.067 11.344 1.00 98.75 73 LEU A CA 1
ATOM 505 C C . LEU A 1 73 ? 0.602 5.075 12.504 1.00 98.75 73 LEU A C 1
ATOM 507 O O . LEU A 1 73 ? 1.436 4.912 13.395 1.00 98.75 73 LEU A O 1
ATOM 511 N N . LYS A 1 74 ? -0.258 6.104 12.549 1.00 98.19 74 LYS A N 1
ATOM 512 C CA . LYS A 1 74 ? -0.267 7.084 13.651 1.00 98.19 74 LYS A CA 1
ATOM 513 C C . LYS A 1 74 ? -0.559 6.393 14.990 1.00 98.19 74 LYS A C 1
ATOM 515 O O . LYS A 1 74 ? -1.604 5.769 15.163 1.00 98.19 74 LYS A O 1
ATOM 520 N N . GLY A 1 75 ? 0.372 6.506 15.941 1.00 98.50 75 GLY A N 1
ATOM 521 C CA . GLY A 1 75 ? 0.259 5.877 17.263 1.00 98.50 75 GLY A CA 1
ATOM 522 C C . GLY A 1 75 ? 0.397 4.348 17.257 1.00 98.50 75 GLY A C 1
ATOM 523 O O . GLY A 1 75 ? -0.033 3.696 18.207 1.00 98.50 75 GLY A O 1
ATOM 524 N N . LYS A 1 76 ? 0.962 3.758 16.194 1.00 98.62 76 LYS A N 1
ATOM 525 C CA . LYS A 1 76 ? 1.169 2.308 16.066 1.00 98.62 76 LYS A CA 1
ATOM 526 C C . LYS A 1 76 ? 2.657 1.969 16.077 1.00 98.62 76 LYS A C 1
ATOM 528 O O . LYS A 1 76 ? 3.484 2.715 15.565 1.00 98.62 76 LYS A O 1
ATOM 533 N N . ARG A 1 77 ? 2.994 0.802 16.631 1.00 98.75 77 ARG A N 1
ATOM 534 C CA . ARG A 1 77 ? 4.316 0.194 16.439 1.00 98.75 77 ARG A CA 1
ATOM 535 C C . ARG A 1 77 ? 4.357 -0.419 15.041 1.00 98.75 77 ARG A C 1
ATOM 537 O O . ARG A 1 77 ? 3.480 -1.211 14.711 1.00 98.75 77 ARG A O 1
ATOM 544 N N . ALA A 1 78 ? 5.368 -0.070 14.256 1.00 98.62 78 ALA A N 1
ATOM 545 C CA . ALA A 1 78 ? 5.577 -0.581 12.907 1.00 98.62 78 ALA A CA 1
ATOM 546 C C . ALA A 1 78 ? 7.072 -0.829 12.656 1.00 98.62 78 ALA A C 1
ATOM 548 O O . ALA A 1 78 ? 7.923 -0.328 13.391 1.00 98.62 78 ALA A O 1
ATOM 549 N N . THR A 1 79 ? 7.380 -1.611 11.625 1.00 98.75 79 THR A N 1
ATOM 550 C CA . THR A 1 79 ? 8.739 -1.813 11.111 1.00 98.75 79 THR A CA 1
ATOM 551 C C . THR A 1 79 ? 8.723 -1.681 9.589 1.00 98.75 79 THR A C 1
ATOM 553 O O . THR A 1 79 ? 7.660 -1.760 8.971 1.00 98.75 79 THR A O 1
ATOM 556 N N . THR A 1 80 ? 9.888 -1.454 8.996 1.00 98.88 80 THR A N 1
ATOM 557 C CA . THR A 1 80 ? 10.095 -1.297 7.553 1.00 98.88 80 THR A CA 1
ATOM 558 C C . THR A 1 80 ? 11.443 -1.920 7.175 1.00 98.88 80 THR A C 1
ATOM 560 O O . THR A 1 80 ? 12.111 -2.539 8.006 1.00 98.88 80 THR A O 1
ATOM 563 N N . HIS A 1 81 ? 11.841 -1.812 5.912 1.00 98.62 81 HIS A N 1
ATOM 564 C CA . HIS A 1 81 ? 13.183 -2.203 5.491 1.00 98.62 81 HIS A CA 1
ATOM 565 C C . HIS A 1 81 ? 14.253 -1.410 6.252 1.00 98.62 81 HIS A C 1
ATOM 567 O O . HIS A 1 81 ? 14.161 -0.196 6.313 1.00 98.62 81 HIS A O 1
A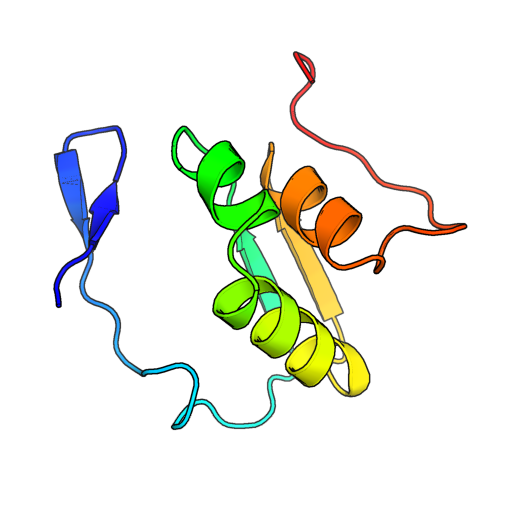TOM 573 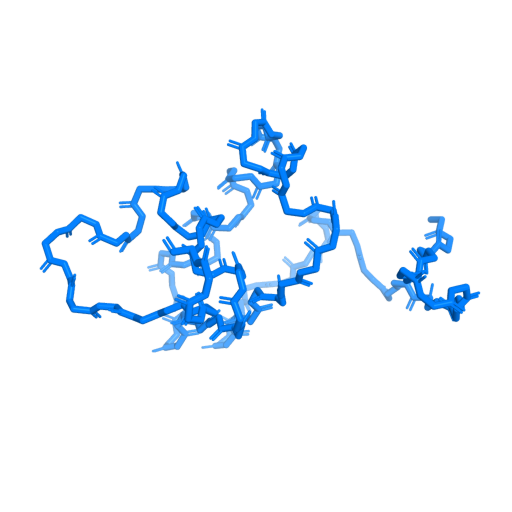N N . TRP A 1 82 ? 15.301 -2.074 6.744 1.00 98.50 82 TRP A N 1
ATOM 574 C CA . TRP A 1 82 ? 16.313 -1.504 7.651 1.00 98.50 82 TRP A CA 1
ATOM 575 C C . TRP A 1 82 ? 17.008 -0.214 7.175 1.00 98.50 82 TRP A C 1
ATOM 577 O O . TRP A 1 82 ? 17.535 0.529 7.994 1.00 98.50 82 TRP A O 1
ATOM 587 N N . ALA A 1 83 ? 17.062 0.014 5.862 1.00 98.19 83 ALA A N 1
ATOM 588 C CA . ALA A 1 83 ? 17.692 1.189 5.257 1.00 98.19 83 ALA A CA 1
ATOM 589 C C . ALA A 1 83 ? 16.777 2.434 5.193 1.00 98.19 83 ALA A C 1
ATOM 591 O O . ALA A 1 83 ? 17.205 3.459 4.665 1.00 98.19 83 ALA A O 1
ATOM 592 N N . TYR A 1 84 ? 15.535 2.328 5.676 1.00 95.88 84 TYR A N 1
ATOM 593 C CA . TYR A 1 84 ? 14.505 3.372 5.706 1.00 95.88 84 TYR A CA 1
ATOM 594 C C . TYR A 1 84 ? 13.943 3.518 7.122 1.00 95.88 84 TYR A C 1
ATOM 596 O O . TYR A 1 84 ? 13.450 4.622 7.431 1.00 95.88 84 TYR A O 1
#

Sequence (84 aa):
VPVTASTGLVLKPTITFDDCPPLDVICIPGGGGVGPLMEDEQTLAFIKTQAATARYVTSVCTGALVLGAAGLLKGKRATTHWAY